Protein AF-A0A822AQC2-F1 (afdb_monomer_lite)

Sequence (48 aa):
QMIDRGNGKVAFIAVNGNYVCAEDFGNGALIANRNSVDNWETFDLVPQ

Structure (mmCIF, N/CA/C/O backbone):
data_AF-A0A822AQC2-F1
#
_entry.id   AF-A0A822AQC2-F1
#
loop_
_atom_site.group_PDB
_atom_site.id
_atom_site.type_symbol
_atom_site.label_atom_id
_atom_site.label_alt_id
_atom_site.label_comp_id
_atom_site.label_asym_id
_atom_site.label_entity_id
_atom_site.label_seq_id
_atom_site.pdbx_PDB_ins_code
_atom_site.Cartn_x
_atom_site.Cartn_y
_atom_site.Cartn_z
_atom_site.occupancy
_atom_site.B_iso_or_equiv
_atom_site.auth_seq_id
_atom_site.auth_comp_id
_atom_site.auth_asym_id
_atom_site.auth_atom_id
_atom_site.pdbx_PDB_model_num
ATOM 1 N N . GLN A 1 1 ? -4.828 -3.081 10.605 1.00 96.75 1 GLN A N 1
ATOM 2 C CA . GLN A 1 1 ? -5.763 -1.959 10.837 1.00 96.75 1 GLN A CA 1
ATOM 3 C C . GLN A 1 1 ? -6.014 -1.241 9.520 1.00 96.75 1 GLN A C 1
ATOM 5 O O . GLN A 1 1 ? -5.060 -1.054 8.779 1.00 96.75 1 GLN A O 1
ATOM 10 N N . MET A 1 2 ? -7.261 -0.869 9.223 1.00 97.00 2 MET A N 1
ATOM 11 C CA . MET A 1 2 ? -7.607 -0.026 8.071 1.00 97.00 2 MET A CA 1
ATOM 12 C C . MET A 1 2 ? -7.671 1.438 8.516 1.00 97.00 2 MET A C 1
ATOM 14 O O . MET A 1 2 ? -8.221 1.727 9.578 1.00 97.00 2 MET A O 1
ATOM 18 N N . ILE A 1 3 ? -7.097 2.335 7.723 1.00 97.62 3 ILE A N 1
ATOM 19 C CA . ILE A 1 3 ? -7.069 3.781 7.944 1.00 97.62 3 ILE A CA 1
ATOM 20 C C . ILE A 1 3 ? -7.837 4.441 6.804 1.00 97.62 3 ILE A C 1
ATOM 22 O O . ILE A 1 3 ? -7.466 4.270 5.643 1.00 97.62 3 ILE A O 1
ATOM 26 N N . ASP A 1 4 ? -8.887 5.191 7.129 1.00 96.94 4 ASP A N 1
ATOM 27 C CA . ASP A 1 4 ? -9.597 6.011 6.147 1.00 96.94 4 ASP A CA 1
ATOM 28 C C . ASP A 1 4 ? -8.733 7.215 5.740 1.00 96.94 4 ASP A C 1
ATOM 30 O O . ASP A 1 4 ? -8.168 7.909 6.591 1.00 96.94 4 ASP A O 1
ATOM 34 N N . ARG A 1 5 ? -8.602 7.439 4.431 1.00 95.88 5 ARG A N 1
ATOM 35 C CA . ARG A 1 5 ? -7.861 8.564 3.837 1.00 95.88 5 ARG A CA 1
ATOM 36 C C . ARG A 1 5 ? -8.801 9.579 3.178 1.00 95.88 5 ARG A C 1
ATOM 38 O O . ARG A 1 5 ? -8.319 10.561 2.611 1.00 95.88 5 ARG A O 1
ATOM 45 N N . GLY A 1 6 ? -10.115 9.366 3.272 1.00 95.75 6 GLY A N 1
ATOM 46 C CA . GLY A 1 6 ? -11.134 10.160 2.598 1.00 95.75 6 GLY A CA 1
ATOM 47 C C . GLY A 1 6 ? -11.243 9.829 1.108 1.00 95.75 6 GLY A C 1
ATOM 48 O O . GLY A 1 6 ? -10.417 9.118 0.540 1.00 95.75 6 GLY A O 1
ATOM 49 N N . ASN A 1 7 ? -12.284 10.351 0.452 1.00 95.19 7 ASN A N 1
ATOM 50 C CA . ASN A 1 7 ? -12.510 10.200 -0.994 1.00 95.19 7 ASN A CA 1
ATOM 51 C C . ASN A 1 7 ? -12.499 8.740 -1.499 1.00 95.19 7 ASN A C 1
ATOM 53 O O . ASN A 1 7 ? -12.054 8.475 -2.612 1.00 95.19 7 ASN A O 1
ATOM 57 N N . GLY A 1 8 ? -12.956 7.787 -0.678 1.00 95.38 8 GLY A N 1
ATOM 58 C CA . GLY A 1 8 ? -12.963 6.361 -1.030 1.00 95.38 8 GLY A CA 1
ATOM 59 C C . GLY A 1 8 ? -11.583 5.692 -1.010 1.00 95.38 8 GLY A C 1
ATOM 60 O O . GLY A 1 8 ? -11.453 4.553 -1.456 1.00 95.38 8 GLY A O 1
ATOM 61 N N . LYS A 1 9 ? -10.558 6.379 -0.493 1.00 97.44 9 LYS A N 1
ATOM 62 C CA . LYS A 1 9 ? -9.200 5.855 -0.353 1.00 97.44 9 LYS A CA 1
ATOM 63 C C . LYS A 1 9 ? -8.952 5.323 1.054 1.00 97.44 9 LYS A C 1
ATOM 65 O O . LYS A 1 9 ? -9.388 5.909 2.043 1.00 97.44 9 LYS A O 1
ATOM 70 N N . VAL A 1 10 ? -8.177 4.249 1.145 1.00 98.00 10 VAL A N 1
ATOM 71 C CA . VAL A 1 10 ? -7.789 3.616 2.411 1.00 98.00 10 VAL A CA 1
ATOM 72 C C . VAL A 1 10 ? -6.303 3.269 2.429 1.00 98.00 10 VAL A C 1
ATOM 74 O O . VAL A 1 10 ? -5.677 3.108 1.385 1.00 98.00 10 VAL A O 1
ATOM 77 N N . ALA A 1 11 ? -5.737 3.138 3.626 1.00 98.31 11 ALA A N 1
ATOM 78 C CA . ALA A 1 11 ? -4.419 2.550 3.857 1.00 98.31 11 ALA A CA 1
ATOM 79 C C . ALA A 1 11 ? -4.523 1.415 4.886 1.00 98.31 11 ALA A C 1
ATOM 81 O O . ALA A 1 11 ? -5.449 1.385 5.701 1.00 98.31 11 ALA A O 1
ATOM 82 N N . PHE A 1 12 ? -3.563 0.491 4.885 1.00 98.31 12 PHE A N 1
ATOM 83 C CA . PHE A 1 12 ? -3.540 -0.633 5.824 1.00 98.31 12 PHE A CA 1
ATOM 84 C C . PHE A 1 12 ? -2.244 -0.650 6.628 1.00 98.31 12 PHE A C 1
ATOM 86 O O . PHE A 1 12 ? -1.168 -0.527 6.059 1.00 98.31 12 PHE A O 1
ATOM 93 N N . ILE A 1 13 ? -2.352 -0.853 7.942 1.00 98.06 13 ILE A N 1
ATOM 94 C CA . ILE A 1 13 ? -1.226 -1.112 8.849 1.00 98.06 13 ILE A CA 1
ATOM 95 C C . ILE A 1 13 ? -1.245 -2.589 9.240 1.00 98.06 13 ILE A C 1
ATOM 97 O O . ILE A 1 13 ? -2.270 -3.091 9.722 1.00 98.06 13 ILE A O 1
ATOM 101 N N . ALA A 1 14 ? -0.128 -3.284 9.051 1.00 98.19 14 ALA A N 1
ATOM 102 C CA . ALA A 1 14 ? 0.033 -4.671 9.470 1.00 98.19 14 ALA A CA 1
ATOM 103 C C . ALA A 1 14 ? 0.445 -4.780 10.949 1.00 98.19 14 ALA A C 1
ATOM 105 O O . ALA A 1 14 ? 0.751 -3.794 11.616 1.00 98.19 14 ALA A O 1
ATOM 106 N N . VAL A 1 15 ? 0.466 -6.005 11.480 1.00 98.19 15 VAL A N 1
ATOM 107 C CA . VAL A 1 15 ? 0.807 -6.271 12.893 1.00 98.19 15 VAL A CA 1
ATOM 108 C C . VAL A 1 15 ? 2.226 -5.840 13.278 1.00 98.19 15 VAL A C 1
ATOM 110 O O . VAL A 1 15 ? 2.499 -5.631 14.453 1.00 98.19 15 VAL A O 1
ATOM 113 N N . ASN A 1 16 ? 3.120 -5.678 12.299 1.00 97.56 16 ASN A N 1
ATOM 114 C CA . ASN A 1 16 ? 4.478 -5.174 12.506 1.00 97.56 16 ASN A CA 1
ATOM 115 C C . ASN A 1 16 ? 4.549 -3.638 12.637 1.00 97.56 16 ASN A C 1
ATOM 117 O O . ASN A 1 16 ? 5.643 -3.102 12.769 1.00 97.56 16 ASN A O 1
ATOM 121 N N . GLY A 1 17 ? 3.412 -2.935 12.581 1.00 97.75 17 GLY A N 1
ATOM 122 C CA . GLY A 1 17 ? 3.335 -1.478 12.701 1.00 97.75 17 GLY A CA 1
ATOM 123 C C . GLY A 1 17 ? 3.617 -0.709 11.409 1.00 97.75 17 GLY A C 1
ATOM 124 O O . GLY A 1 17 ? 3.543 0.516 11.420 1.00 97.75 17 GLY A O 1
ATOM 125 N N . ASN A 1 18 ? 3.894 -1.398 10.298 1.00 98.56 18 ASN A N 1
ATOM 126 C CA . ASN A 1 18 ? 4.186 -0.767 9.014 1.00 98.56 18 ASN A CA 1
ATOM 127 C C . ASN A 1 18 ? 2.950 -0.705 8.109 1.00 98.56 18 ASN A C 1
ATOM 129 O O . ASN A 1 18 ? 2.068 -1.570 8.165 1.00 98.56 18 ASN A O 1
ATOM 133 N N . TYR A 1 19 ? 2.932 0.292 7.229 1.00 98.56 19 TYR A N 1
ATOM 134 C CA . TYR A 1 19 ? 1.966 0.418 6.150 1.00 98.56 19 TYR A CA 1
ATOM 135 C C . TYR A 1 19 ? 2.246 -0.577 5.026 1.00 98.56 19 TYR A C 1
ATOM 137 O O . TYR A 1 19 ? 3.401 -0.847 4.685 1.00 98.56 19 TYR A O 1
ATOM 145 N N . VAL A 1 20 ? 1.161 -1.110 4.468 1.00 98.31 20 VAL A N 1
ATOM 146 C CA . VAL A 1 20 ? 1.163 -1.978 3.290 1.00 98.31 20 VAL A CA 1
ATOM 147 C C . VAL A 1 20 ? 1.378 -1.128 2.040 1.00 98.31 20 VAL A C 1
ATOM 149 O O . VAL A 1 20 ? 0.613 -0.201 1.800 1.00 98.31 20 VAL A O 1
ATOM 152 N N . CYS A 1 21 ? 2.389 -1.479 1.253 1.00 98.19 21 CYS A N 1
ATOM 153 C CA . CYS A 1 21 ? 2.808 -0.819 0.024 1.00 98.19 21 CYS A CA 1
ATOM 154 C C . CYS A 1 21 ? 2.590 -1.739 -1.182 1.00 98.19 21 CYS A C 1
ATOM 156 O O . CYS A 1 21 ? 2.867 -2.941 -1.110 1.00 9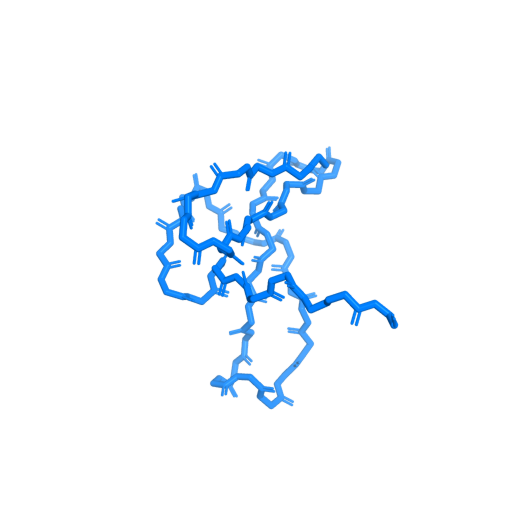8.19 21 CYS A O 1
ATOM 158 N N . ALA A 1 22 ? 2.107 -1.172 -2.284 1.00 97.88 22 ALA A N 1
ATOM 159 C CA . ALA A 1 22 ? 2.109 -1.798 -3.597 1.00 97.88 22 ALA A CA 1
ATOM 160 C C . ALA A 1 22 ? 3.497 -1.657 -4.239 1.00 97.88 22 ALA A C 1
ATOM 162 O O . ALA A 1 22 ? 3.846 -0.616 -4.794 1.00 97.88 22 ALA A O 1
ATOM 163 N N . GLU A 1 23 ? 4.294 -2.719 -4.151 1.00 96.62 23 GLU A N 1
ATOM 164 C CA . GLU A 1 23 ? 5.646 -2.751 -4.705 1.00 96.62 23 GL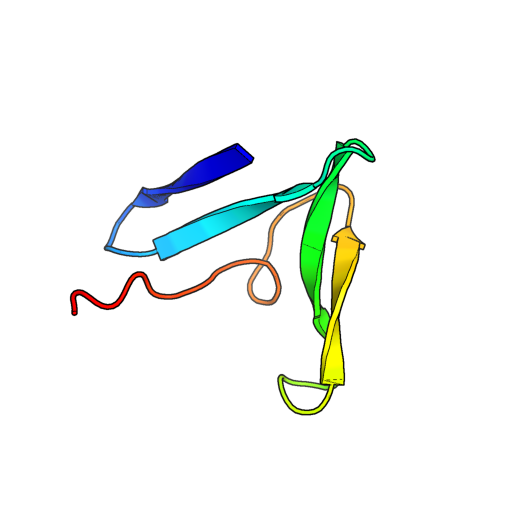U A CA 1
ATOM 165 C C . GLU A 1 23 ? 5.643 -2.979 -6.225 1.00 96.62 23 GLU A C 1
ATOM 167 O O . GLU A 1 23 ? 4.647 -3.402 -6.819 1.00 96.62 23 GLU A O 1
ATOM 172 N N . ASP A 1 24 ? 6.786 -2.698 -6.855 1.00 96.12 24 ASP A N 1
ATOM 173 C CA . ASP A 1 24 ? 7.014 -2.889 -8.296 1.00 96.12 24 ASP A CA 1
ATOM 174 C C . ASP A 1 24 ? 5.906 -2.282 -9.178 1.00 96.12 24 ASP A C 1
ATOM 176 O O . ASP A 1 24 ? 5.359 -2.908 -10.086 1.00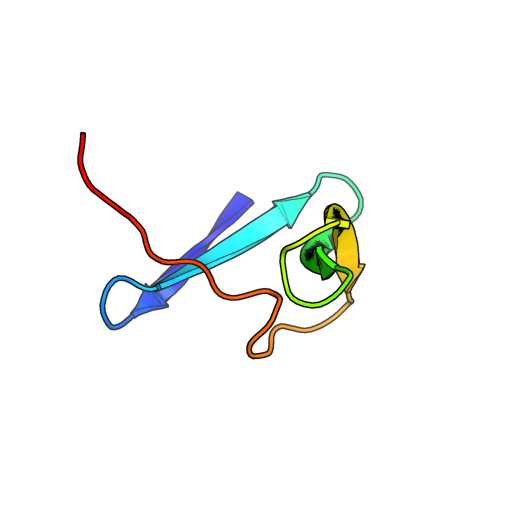 96.12 24 ASP A O 1
ATOM 180 N N . PHE A 1 25 ? 5.523 -1.043 -8.859 1.00 93.00 25 PHE A N 1
ATOM 181 C CA . PHE A 1 25 ? 4.480 -0.296 -9.567 1.00 93.00 25 PHE A CA 1
ATOM 182 C C . PHE A 1 25 ? 3.117 -1.012 -9.612 1.00 93.00 25 PHE A C 1
ATOM 184 O O . PHE A 1 25 ? 2.340 -0.820 -10.547 1.00 93.00 25 PHE A O 1
ATOM 191 N N . GLY A 1 26 ? 2.827 -1.845 -8.608 1.00 91.38 26 GLY A N 1
ATOM 192 C CA . GLY A 1 26 ? 1.602 -2.642 -8.532 1.00 91.38 26 GLY A CA 1
ATOM 193 C C . GLY A 1 26 ? 1.674 -3.998 -9.242 1.00 91.38 26 GLY A C 1
ATOM 194 O O . GLY A 1 26 ? 0.682 -4.722 -9.228 1.00 91.38 26 GLY A O 1
ATOM 195 N N . ASN A 1 27 ? 2.820 -4.368 -9.824 1.00 95.19 27 ASN A N 1
ATOM 196 C CA . ASN A 1 27 ? 3.048 -5.710 -10.378 1.00 95.19 27 ASN A CA 1
ATOM 197 C C . ASN A 1 27 ? 3.623 -6.690 -9.341 1.00 95.19 27 ASN A C 1
ATOM 199 O O . ASN A 1 27 ? 3.687 -7.896 -9.592 1.00 95.19 27 ASN A O 1
ATOM 203 N N . GLY A 1 28 ? 4.054 -6.178 -8.187 1.00 94.69 28 GLY A N 1
ATOM 204 C CA . GLY A 1 28 ? 4.658 -6.952 -7.115 1.00 94.69 28 GLY A CA 1
ATOM 205 C C . GLY A 1 28 ? 3.670 -7.414 -6.048 1.00 94.69 28 GLY A C 1
ATOM 206 O O . GLY A 1 28 ? 2.461 -7.191 -6.103 1.00 94.69 28 GLY A O 1
ATOM 207 N N . ALA A 1 29 ? 4.222 -8.061 -5.023 1.00 97.06 29 ALA A N 1
ATOM 208 C CA . ALA A 1 29 ? 3.475 -8.373 -3.815 1.00 97.06 29 ALA A CA 1
ATOM 209 C C . ALA A 1 29 ? 3.157 -7.100 -3.015 1.00 97.06 29 ALA A C 1
ATOM 211 O O . ALA A 1 29 ? 3.891 -6.113 -3.057 1.00 97.06 29 ALA A O 1
ATOM 212 N N . LEU A 1 30 ? 2.096 -7.163 -2.212 1.00 97.44 30 LEU A N 1
ATOM 213 C CA . LEU A 1 30 ? 1.835 -6.157 -1.189 1.00 97.44 30 LEU A CA 1
ATOM 214 C C . LEU A 1 30 ? 2.755 -6.407 0.011 1.00 97.44 30 LEU A C 1
ATOM 216 O O . LEU A 1 30 ? 2.700 -7.480 0.618 1.00 97.44 30 LEU A O 1
ATOM 220 N N . ILE A 1 31 ? 3.591 -5.428 0.365 1.00 98.06 31 ILE A N 1
ATOM 221 C CA . ILE A 1 31 ? 4.585 -5.569 1.441 1.00 98.06 31 ILE A CA 1
ATOM 222 C C . ILE A 1 31 ? 4.337 -4.532 2.535 1.00 98.06 31 ILE A C 1
ATOM 224 O O . ILE A 1 31 ? 4.20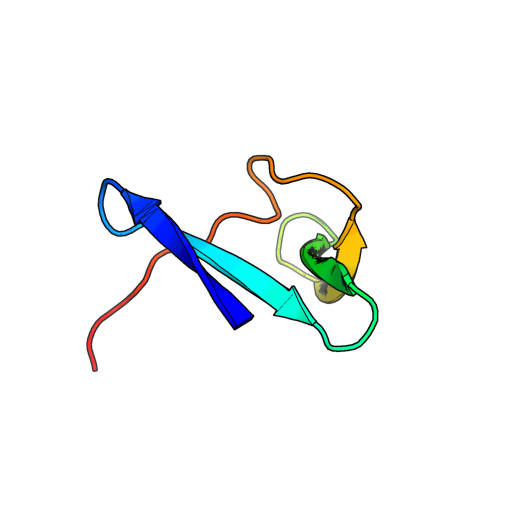9 -3.345 2.270 1.00 98.06 31 ILE A O 1
ATOM 228 N N . ALA A 1 32 ? 4.305 -4.968 3.796 1.00 98.31 32 ALA A N 1
ATOM 229 C CA . ALA A 1 32 ? 4.200 -4.079 4.953 1.00 98.31 32 ALA A CA 1
ATOM 230 C C . ALA A 1 32 ? 5.582 -3.585 5.423 1.00 98.31 32 ALA A C 1
ATOM 232 O O . ALA A 1 32 ? 6.123 -4.073 6.424 1.00 98.31 32 ALA A O 1
ATOM 233 N N . ASN A 1 33 ? 6.173 -2.647 4.682 1.00 97.81 33 ASN A N 1
ATOM 234 C CA . ASN A 1 33 ? 7.550 -2.166 4.873 1.00 97.81 33 ASN A CA 1
ATOM 235 C C . ASN A 1 33 ? 7.693 -0.633 4.949 1.00 97.81 33 ASN A C 1
ATOM 237 O O . ASN A 1 33 ? 8.821 -0.141 4.990 1.00 97.81 33 ASN A O 1
ATOM 241 N N . ARG A 1 34 ? 6.593 0.130 4.983 1.00 98.06 34 ARG A N 1
ATOM 242 C CA . ARG A 1 34 ? 6.638 1.602 5.017 1.00 98.06 34 ARG A CA 1
ATOM 243 C C . ARG A 1 34 ? 6.247 2.152 6.378 1.00 98.06 34 ARG A C 1
ATOM 245 O O . ARG A 1 34 ? 5.330 1.659 7.024 1.00 98.06 34 ARG A O 1
ATOM 252 N N . ASN A 1 35 ? 6.934 3.202 6.810 1.00 97.69 35 ASN A N 1
ATOM 253 C CA . ASN A 1 35 ? 6.662 3.902 8.069 1.00 97.69 35 ASN A CA 1
ATOM 254 C C . ASN A 1 35 ? 5.692 5.089 7.905 1.00 97.69 35 ASN A C 1
ATOM 256 O O . ASN A 1 35 ? 5.261 5.680 8.891 1.00 97.69 35 ASN A O 1
ATOM 260 N N . SER A 1 36 ? 5.366 5.449 6.667 1.00 97.00 36 SER A N 1
ATOM 261 C CA . SER A 1 36 ? 4.491 6.558 6.297 1.00 97.00 36 SER A CA 1
ATOM 262 C C . SER A 1 36 ? 3.685 6.185 5.055 1.00 97.00 36 SER A C 1
ATOM 264 O O . SER A 1 36 ? 3.982 5.183 4.406 1.00 97.00 36 SER A O 1
ATOM 266 N N . VAL A 1 37 ? 2.636 6.960 4.782 1.00 97.06 37 VAL A N 1
ATOM 267 C CA . VAL A 1 37 ? 1.700 6.711 3.683 1.00 97.06 37 VAL A CA 1
ATOM 268 C C . VAL A 1 37 ? 1.893 7.755 2.599 1.00 97.06 37 VAL A C 1
ATOM 270 O O . VAL A 1 37 ? 1.765 8.951 2.866 1.00 97.06 37 VAL A O 1
ATOM 273 N N . ASP A 1 38 ? 2.105 7.284 1.383 1.00 95.38 38 ASP A N 1
ATOM 274 C CA . ASP A 1 38 ? 2.084 8.046 0.143 1.00 95.38 38 ASP A CA 1
ATOM 275 C C . ASP A 1 38 ? 1.225 7.280 -0.889 1.00 95.38 38 ASP A C 1
ATOM 277 O O . ASP A 1 38 ? 0.335 6.494 -0.537 1.00 95.38 38 ASP A O 1
ATOM 281 N N . ASN A 1 39 ? 1.440 7.529 -2.175 1.00 96.19 39 ASN A N 1
ATOM 282 C CA . ASN A 1 39 ? 0.635 6.990 -3.264 1.00 96.19 39 ASN A CA 1
ATOM 283 C C . ASN A 1 39 ? 0.600 5.453 -3.293 1.00 96.19 39 ASN A C 1
ATOM 285 O O . ASN A 1 39 ? -0.455 4.889 -3.564 1.00 96.19 39 ASN A O 1
ATOM 289 N N . TRP A 1 40 ? 1.706 4.772 -2.975 1.00 97.44 40 TRP A N 1
ATOM 290 C CA . TRP A 1 40 ? 1.793 3.305 -3.055 1.00 97.44 40 TRP A CA 1
ATOM 291 C C . TRP A 1 40 ? 1.182 2.579 -1.854 1.00 97.44 40 TRP A C 1
ATOM 293 O O . TRP A 1 40 ? 0.919 1.382 -1.926 1.00 97.44 40 TRP A O 1
ATOM 303 N N . GLU A 1 41 ? 0.904 3.293 -0.766 1.00 98.25 41 GLU A N 1
ATOM 304 C CA . GLU A 1 41 ? 0.229 2.764 0.424 1.00 98.25 41 GLU A CA 1
ATOM 305 C C . GLU A 1 41 ? -1.261 3.149 0.454 1.00 98.25 41 GLU A C 1
ATOM 307 O O . GLU A 1 41 ? -1.951 2.946 1.459 1.00 98.25 41 GLU A O 1
ATOM 312 N N . THR A 1 42 ? -1.758 3.736 -0.641 1.00 97.88 42 THR A N 1
ATOM 313 C CA . THR A 1 42 ? -3.125 4.237 -0.788 1.00 97.88 42 THR A CA 1
ATOM 314 C C . THR A 1 42 ? -3.903 3.392 -1.793 1.00 97.88 42 THR A C 1
ATOM 316 O O . THR A 1 42 ? -3.551 3.324 -2.966 1.00 97.88 42 THR A O 1
ATOM 319 N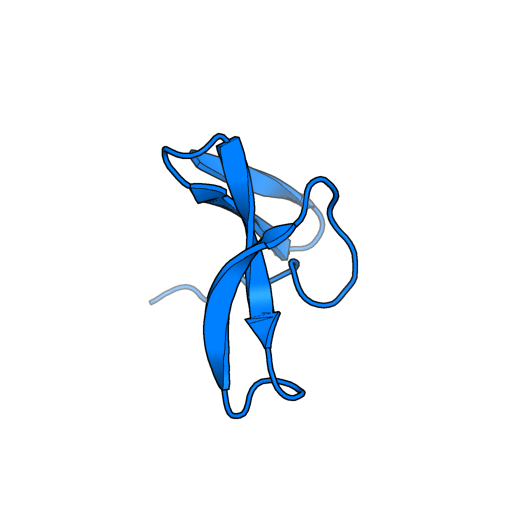 N . PHE A 1 43 ? -5.011 2.801 -1.354 1.00 97.50 43 PHE A N 1
ATOM 320 C CA . PHE A 1 43 ? -5.831 1.883 -2.146 1.00 97.50 43 PHE A CA 1
ATOM 321 C C . PHE A 1 43 ? -7.253 2.416 -2.320 1.00 97.50 43 PHE A C 1
ATOM 323 O O . PHE A 1 43 ? -7.766 3.114 -1.446 1.00 97.50 43 PHE A O 1
ATOM 330 N N . ASP A 1 44 ? -7.899 2.066 -3.431 1.00 97.06 44 ASP A N 1
ATOM 331 C CA . ASP A 1 44 ? -9.335 2.283 -3.624 1.00 97.06 44 ASP A CA 1
ATOM 332 C C . ASP A 1 44 ? -10.147 1.222 -2.882 1.00 97.06 44 ASP A C 1
ATOM 334 O O . ASP A 1 44 ? -9.910 0.022 -3.037 1.00 97.06 44 ASP A O 1
ATOM 338 N N . LEU A 1 45 ? -11.134 1.659 -2.099 1.00 95.56 45 LEU A N 1
ATOM 339 C CA . LEU A 1 45 ? -12.104 0.758 -1.489 1.00 95.56 45 LEU A CA 1
ATOM 340 C C . LEU A 1 45 ? -13.258 0.516 -2.469 1.00 95.56 45 LEU A C 1
ATOM 342 O O . LEU A 1 45 ? -14.148 1.353 -2.616 1.00 95.56 45 LEU A O 1
ATOM 346 N N . VAL A 1 46 ? -13.237 -0.636 -3.139 1.00 94.00 46 VAL A N 1
ATOM 347 C CA . VAL A 1 46 ? -14.277 -1.027 -4.100 1.00 94.00 46 VAL A CA 1
ATOM 348 C C . VAL A 1 46 ? -15.354 -1.854 -3.381 1.00 94.00 46 VAL A C 1
ATOM 350 O O . VAL A 1 46 ? -15.014 -2.869 -2.769 1.00 94.00 46 VAL A O 1
ATOM 353 N N . PRO A 1 47 ? -16.635 -1.442 -3.412 1.00 87.75 47 PRO A N 1
ATOM 354 C CA . PRO A 1 47 ? -17.729 -2.247 -2.875 1.00 87.75 47 PRO A CA 1
ATOM 355 C C . PRO A 1 47 ? -17.922 -3.529 -3.697 1.00 87.75 47 PRO A C 1
ATOM 357 O O . PRO A 1 47 ? -17.635 -3.550 -4.894 1.00 87.75 47 PRO A O 1
ATOM 360 N N . GLN A 1 48 ? -18.396 -4.587 -3.035 1.00 82.69 48 GLN A N 1
ATOM 361 C CA . GLN A 1 48 ? -18.641 -5.897 -3.647 1.00 82.69 48 GLN A CA 1
ATOM 362 C C . GLN A 1 48 ? -19.889 -5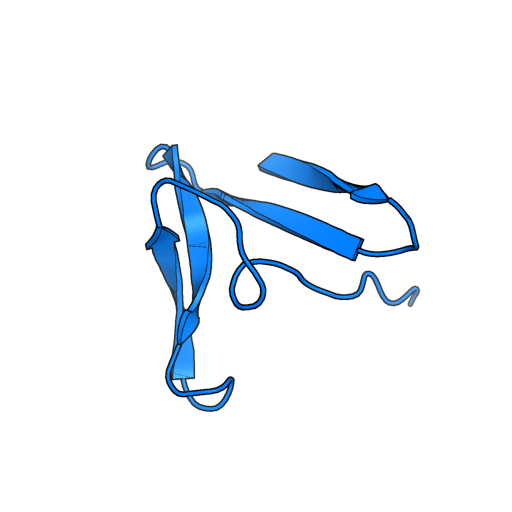.906 -4.536 1.00 82.69 48 GLN A C 1
ATOM 364 O O . GLN A 1 48 ? -20.892 -5.264 -4.147 1.00 82.69 48 GLN A O 1
#

Secondary structure (DSSP, 8-state):
-EEEEETTEEEEB-TTSPEEEE-GGGTS-EEEEESS--GGG-EE----

Radius of gyration: 10.37 Å; chains: 1; bounding box: 26×19×23 Å

Foldseek 3Di:
DWADPPPQKIFDADPVRATWFCPPVNPDDTDRDHNDDDDRRIDGDDDD

pLDDT: mean 96.44, std 2.82, range [82.69, 98.56]